Protein AF-A0A3S1N142-F1 (afdb_monomer_lite)

Structure (mmCIF, N/CA/C/O backbone):
data_AF-A0A3S1N142-F1
#
_entry.id   AF-A0A3S1N142-F1
#
loop_
_atom_site.group_PDB
_atom_site.id
_atom_site.type_symbol
_atom_site.label_atom_id
_atom_site.label_alt_id
_atom_site.label_comp_id
_atom_site.label_asym_id
_atom_site.label_entity_id
_atom_site.label_seq_id
_atom_site.pdbx_PDB_ins_code
_atom_site.Cartn_x
_atom_site.Cartn_y
_atom_site.Cartn_z
_atom_site.occupancy
_atom_site.B_iso_or_equiv
_atom_site.auth_seq_id
_atom_site.auth_comp_id
_atom_site.auth_asym_id
_atom_site.auth_atom_id
_atom_site.pdbx_PDB_model_num
ATOM 1 N N . MET A 1 1 ? 20.595 11.329 -30.965 1.00 56.28 1 MET A N 1
ATOM 2 C CA . MET A 1 1 ? 20.115 10.675 -29.728 1.00 56.28 1 MET A CA 1
ATOM 3 C C . MET A 1 1 ? 20.093 9.178 -29.972 1.00 56.28 1 MET A C 1
ATOM 5 O O . MET A 1 1 ? 19.463 8.745 -30.927 1.00 56.28 1 MET A O 1
ATOM 9 N N . ASN A 1 2 ? 20.889 8.426 -29.212 1.00 73.38 2 ASN A N 1
ATOM 10 C CA . ASN A 1 2 ? 21.119 6.994 -29.420 1.00 73.38 2 ASN A CA 1
ATOM 11 C C . ASN A 1 2 ? 19.898 6.188 -28.932 1.00 73.38 2 ASN A C 1
ATOM 13 O O . ASN A 1 2 ? 19.356 6.489 -27.871 1.00 73.38 2 ASN A O 1
ATOM 17 N N . VAL A 1 3 ? 19.485 5.160 -29.678 1.00 72.06 3 VAL A N 1
ATOM 18 C CA . VAL A 1 3 ? 18.376 4.246 -29.343 1.00 72.06 3 VAL A CA 1
ATOM 19 C C . VAL A 1 3 ? 18.487 3.711 -27.908 1.00 72.06 3 VAL A C 1
ATOM 21 O O . VAL A 1 3 ? 17.485 3.644 -27.201 1.00 72.06 3 VAL A O 1
ATOM 24 N N . ALA A 1 4 ? 19.705 3.435 -27.431 1.00 68.25 4 ALA A N 1
ATOM 25 C CA . ALA A 1 4 ? 19.946 2.999 -26.055 1.00 68.25 4 ALA A CA 1
ATOM 26 C C . ALA A 1 4 ? 19.531 4.046 -24.999 1.00 68.25 4 ALA A C 1
ATOM 28 O O . ALA A 1 4 ? 18.962 3.688 -23.970 1.00 68.25 4 ALA A O 1
ATOM 29 N N . GLN A 1 5 ? 19.749 5.341 -25.262 1.00 67.69 5 GLN A N 1
ATOM 30 C CA . GLN A 1 5 ? 19.341 6.418 -24.349 1.00 67.69 5 GLN A CA 1
ATOM 31 C C . GLN A 1 5 ? 17.813 6.554 -24.284 1.00 67.69 5 GLN A C 1
ATOM 33 O O . GLN A 1 5 ? 17.269 6.783 -23.208 1.00 67.69 5 GLN A O 1
ATOM 38 N N . ASN A 1 6 ? 17.114 6.350 -25.406 1.00 70.06 6 ASN A N 1
ATOM 39 C CA . ASN A 1 6 ? 15.64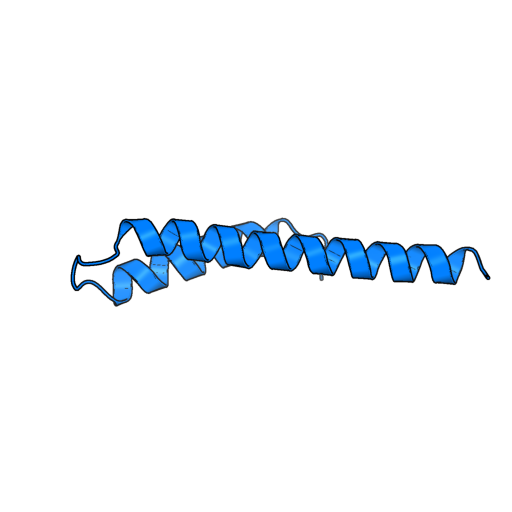8 6.379 -25.438 1.00 70.06 6 ASN A CA 1
ATOM 40 C C . ASN A 1 6 ? 15.018 5.197 -24.685 1.00 70.06 6 ASN A C 1
ATOM 42 O O . ASN A 1 6 ? 13.988 5.377 -24.041 1.00 70.06 6 ASN A O 1
ATOM 46 N N . ILE A 1 7 ? 15.631 4.009 -24.727 1.00 71.94 7 ILE A N 1
ATOM 47 C CA . ILE A 1 7 ? 15.142 2.835 -23.984 1.00 71.94 7 ILE A CA 1
ATOM 48 C C . ILE A 1 7 ? 15.299 3.043 -22.474 1.00 71.94 7 ILE A C 1
ATOM 50 O O . ILE A 1 7 ? 14.353 2.801 -21.731 1.00 71.94 7 ILE A O 1
ATOM 54 N N . VAL A 1 8 ? 16.453 3.543 -22.019 1.00 74.31 8 VAL A N 1
ATOM 55 C CA . VAL A 1 8 ? 16.696 3.814 -20.590 1.00 74.31 8 VAL A CA 1
ATOM 56 C C . VAL A 1 8 ? 15.768 4.915 -20.069 1.00 74.31 8 VAL A C 1
ATOM 58 O O . VAL A 1 8 ? 15.139 4.735 -19.031 1.00 74.31 8 VAL A O 1
ATOM 61 N N . ALA A 1 9 ? 15.605 6.016 -20.811 1.00 73.75 9 ALA A N 1
ATOM 62 C CA . ALA A 1 9 ? 14.676 7.085 -20.437 1.00 73.75 9 ALA A CA 1
ATOM 63 C C . ALA A 1 9 ? 13.201 6.629 -20.451 1.00 73.75 9 ALA A C 1
ATOM 65 O O . ALA A 1 9 ? 12.390 7.095 -19.650 1.00 73.75 9 ALA A O 1
ATOM 66 N N . GLY A 1 10 ? 12.839 5.709 -21.351 1.00 75.06 10 GLY A N 1
ATOM 67 C CA . GLY A 1 10 ? 11.521 5.075 -21.372 1.00 75.06 10 GLY A CA 1
ATOM 68 C C . GLY A 1 10 ? 11.288 4.174 -20.158 1.00 75.06 10 GLY A C 1
ATOM 69 O O . GLY A 1 10 ? 10.226 4.249 -19.545 1.00 75.06 10 GLY A O 1
ATOM 70 N N . LEU A 1 11 ? 12.290 3.376 -19.777 1.00 80.12 11 LEU A N 1
ATOM 71 C CA . LEU A 1 11 ? 12.240 2.509 -18.597 1.00 80.12 11 LEU A CA 1
ATOM 72 C C . LEU A 1 11 ? 12.100 3.322 -17.299 1.00 80.12 11 LEU A C 1
ATOM 74 O O . LEU A 1 11 ? 11.273 2.981 -16.461 1.00 80.12 11 LEU A O 1
ATOM 78 N N . ASP A 1 12 ? 12.849 4.419 -17.165 1.00 83.94 12 ASP A N 1
ATOM 79 C CA . ASP A 1 12 ? 12.789 5.330 -16.012 1.00 83.94 12 ASP A CA 1
ATOM 80 C C . ASP A 1 12 ? 11.398 5.968 -15.851 1.00 83.94 12 ASP A C 1
ATOM 82 O O . ASP A 1 12 ? 10.804 5.961 -14.768 1.00 83.94 12 ASP A O 1
ATOM 86 N N . ARG A 1 13 ? 10.806 6.424 -16.962 1.00 84.25 13 ARG A N 1
ATOM 87 C CA . ARG A 1 13 ? 9.437 6.956 -16.976 1.00 84.25 13 ARG A CA 1
ATOM 88 C C . ARG A 1 13 ? 8.400 5.903 -16.592 1.00 84.25 13 ARG A C 1
ATOM 90 O O . ARG A 1 13 ? 7.461 6.221 -15.864 1.00 84.25 13 ARG A O 1
ATOM 97 N N . ILE A 1 14 ? 8.543 4.677 -17.098 1.00 87.50 14 ILE A N 1
ATOM 98 C CA . ILE A 1 14 ? 7.649 3.563 -16.760 1.00 87.50 14 ILE A CA 1
ATOM 99 C C . ILE A 1 14 ? 7.759 3.262 -15.266 1.00 87.50 14 ILE A C 1
ATOM 101 O O . ILE A 1 14 ? 6.743 3.271 -14.581 1.00 87.50 14 ILE A O 1
ATOM 105 N N . LEU A 1 15 ? 8.975 3.096 -14.742 1.00 89.62 15 LEU A N 1
ATOM 106 C CA . LEU A 1 15 ? 9.200 2.830 -13.322 1.00 89.62 15 LEU A CA 1
ATOM 107 C C . LEU A 1 15 ? 8.625 3.939 -12.433 1.00 89.62 15 LEU A C 1
ATOM 109 O O . LEU A 1 15 ? 7.965 3.648 -11.440 1.00 89.62 15 LEU A O 1
ATOM 113 N N . THR A 1 16 ? 8.801 5.203 -12.825 1.00 91.44 16 THR A N 1
ATOM 114 C CA . THR A 1 16 ? 8.210 6.353 -12.124 1.00 91.44 16 THR A CA 1
ATOM 115 C C . THR A 1 16 ? 6.687 6.233 -12.034 1.00 91.44 16 THR A C 1
ATOM 117 O O . THR A 1 16 ? 6.115 6.410 -10.961 1.00 91.44 16 THR A O 1
ATOM 120 N N . MET A 1 17 ? 6.017 5.894 -13.139 1.00 93.94 17 MET A N 1
ATOM 121 C CA . MET A 1 17 ? 4.560 5.721 -13.149 1.00 93.94 17 MET A CA 1
ATOM 122 C C . MET A 1 17 ? 4.106 4.503 -12.341 1.00 93.94 17 MET A C 1
ATOM 124 O O . MET A 1 17 ? 3.074 4.557 -11.674 1.00 93.94 17 MET A O 1
ATOM 128 N N . GLU A 1 18 ? 4.874 3.417 -12.356 1.00 94.25 18 GLU A N 1
ATOM 129 C CA . GLU A 1 18 ? 4.569 2.248 -11.534 1.00 94.25 18 GLU A CA 1
ATOM 130 C C . GLU A 1 18 ? 4.700 2.552 -10.031 1.00 94.25 18 GLU A C 1
ATOM 132 O O . GLU A 1 18 ? 3.862 2.117 -9.243 1.00 94.25 18 GLU A O 1
ATOM 137 N N . LEU A 1 19 ? 5.670 3.374 -9.616 1.00 93.88 19 LEU A N 1
ATOM 138 C CA . LEU A 1 19 ? 5.780 3.828 -8.224 1.00 93.88 19 LEU A CA 1
ATOM 139 C C . LEU A 1 19 ? 4.588 4.693 -7.790 1.00 93.88 19 LEU A C 1
ATOM 141 O O . LEU A 1 19 ? 4.121 4.565 -6.658 1.00 93.88 19 LEU A O 1
ATOM 145 N N . VAL A 1 20 ? 4.057 5.534 -8.683 1.00 96.56 20 VAL A N 1
ATOM 146 C CA . VAL A 1 20 ? 2.811 6.276 -8.417 1.00 96.56 20 VAL A CA 1
ATOM 147 C C . VAL A 1 20 ? 1.657 5.305 -8.160 1.00 96.56 20 VAL A C 1
ATOM 149 O O . VAL A 1 20 ? 0.921 5.468 -7.190 1.00 96.56 20 VAL A O 1
ATOM 152 N N . ARG A 1 21 ? 1.534 4.229 -8.946 1.00 96.19 21 ARG A N 1
ATOM 153 C CA . ARG A 1 21 ? 0.497 3.214 -8.700 1.00 96.19 21 ARG A CA 1
ATOM 154 C C . ARG A 1 21 ? 0.671 2.516 -7.354 1.00 96.19 21 ARG A C 1
ATOM 156 O O . ARG A 1 21 ? -0.318 2.293 -6.663 1.00 96.19 21 ARG A O 1
ATOM 163 N N . VAL A 1 22 ? 1.901 2.197 -6.947 1.00 97.81 22 VAL A N 1
ATOM 164 C CA . VAL A 1 22 ? 2.171 1.592 -5.628 1.00 97.81 22 VAL A CA 1
ATOM 165 C C . VAL A 1 22 ? 1.606 2.471 -4.505 1.00 97.81 22 VAL A C 1
ATOM 167 O O . VAL A 1 22 ? 0.911 1.968 -3.618 1.00 97.81 22 VAL A O 1
ATOM 170 N N . THR A 1 23 ? 1.849 3.784 -4.554 1.00 97.50 23 THR A N 1
ATOM 171 C CA . THR A 1 23 ? 1.389 4.712 -3.508 1.00 97.50 23 THR A CA 1
ATOM 172 C C . THR A 1 23 ? -0.121 4.942 -3.546 1.00 97.50 23 THR A C 1
ATOM 174 O O . THR A 1 23 ? -0.755 4.970 -2.490 1.00 97.50 23 THR A O 1
ATOM 177 N N . GLU A 1 24 ? -0.734 5.011 -4.730 1.00 98.44 24 GLU A N 1
ATOM 178 C CA . GLU A 1 24 ? -2.194 5.079 -4.882 1.00 98.44 24 GLU A CA 1
ATOM 179 C C . GLU A 1 24 ? -2.885 3.868 -4.246 1.00 98.44 24 GLU A C 1
ATOM 181 O O . GLU A 1 24 ? -3.860 4.005 -3.500 1.00 98.44 24 GLU A O 1
ATOM 186 N N . ARG A 1 25 ? -2.365 2.664 -4.502 1.00 98.31 25 ARG A N 1
ATOM 187 C CA . ARG A 1 25 ? -2.930 1.417 -3.971 1.00 98.31 25 ARG A CA 1
ATOM 188 C C . ARG A 1 25 ? -2.795 1.339 -2.454 1.00 98.31 25 ARG A C 1
ATOM 190 O O . ARG A 1 25 ? -3.758 0.953 -1.789 1.00 98.31 25 ARG A O 1
ATOM 197 N N . ALA A 1 26 ? -1.660 1.775 -1.912 1.00 98.44 26 ALA A N 1
ATOM 198 C CA . ALA A 1 26 ? -1.443 1.901 -0.473 1.00 98.44 26 ALA A CA 1
ATOM 199 C C . ALA A 1 26 ? -2.445 2.866 0.176 1.00 98.44 26 ALA A C 1
ATOM 201 O O . ALA A 1 26 ? -3.120 2.515 1.147 1.00 98.44 26 ALA A O 1
ATOM 202 N N . ALA A 1 27 ? -2.596 4.061 -0.403 1.00 98.44 27 ALA A N 1
ATOM 203 C CA . ALA A 1 27 ? -3.494 5.093 0.101 1.00 98.44 27 ALA A CA 1
ATOM 204 C C . ALA A 1 27 ? -4.960 4.634 0.076 1.00 98.44 27 ALA A C 1
ATOM 206 O O . ALA A 1 27 ? -5.678 4.810 1.060 1.00 98.44 27 ALA A O 1
ATOM 207 N N . VAL A 1 28 ? -5.406 3.993 -1.011 1.00 98.44 28 VAL A N 1
ATOM 208 C CA . VAL A 1 28 ? -6.770 3.451 -1.123 1.00 98.44 28 VAL A CA 1
ATOM 209 C C . VAL A 1 28 ? -7.019 2.334 -0.106 1.00 98.44 28 VAL A C 1
ATOM 211 O O . VAL A 1 28 ? -8.113 2.266 0.461 1.00 98.44 28 VAL A O 1
ATOM 214 N N . ALA A 1 29 ? -6.034 1.469 0.151 1.00 98.25 29 ALA A N 1
ATOM 215 C CA . ALA A 1 29 ? -6.150 0.418 1.159 1.00 98.25 29 ALA A CA 1
ATOM 216 C C . ALA A 1 29 ? -6.294 1.009 2.572 1.00 98.25 29 ALA A C 1
ATOM 218 O O . ALA A 1 29 ? -7.267 0.698 3.264 1.00 98.25 29 ALA A O 1
ATOM 219 N N . ALA A 1 30 ? -5.400 1.925 2.956 1.00 98.19 30 ALA A N 1
ATOM 220 C CA . ALA A 1 30 ? -5.429 2.603 4.252 1.00 98.19 30 ALA A CA 1
ATOM 221 C C . ALA A 1 30 ? -6.711 3.429 4.457 1.00 98.19 30 ALA A C 1
ATOM 223 O O . ALA A 1 30 ? -7.312 3.419 5.533 1.00 98.19 30 ALA A O 1
ATOM 224 N N . ALA A 1 31 ? -7.188 4.111 3.407 1.00 98.00 31 ALA A N 1
ATOM 225 C CA . ALA A 1 31 ? -8.360 4.984 3.472 1.00 98.00 31 ALA A CA 1
ATOM 226 C C . ALA A 1 31 ? -9.638 4.257 3.925 1.00 98.00 31 ALA A C 1
ATOM 228 O O . ALA A 1 31 ? -10.506 4.880 4.538 1.00 98.00 31 ALA A O 1
ATOM 229 N N . ARG A 1 32 ? -9.749 2.941 3.692 1.00 96.75 32 ARG A N 1
ATOM 230 C CA . ARG A 1 32 ? -10.898 2.122 4.133 1.00 96.75 32 ARG A CA 1
ATOM 231 C C . ARG A 1 32 ? -11.016 2.009 5.656 1.00 96.75 32 ARG A C 1
ATOM 233 O O . ARG A 1 32 ? -12.102 1.709 6.163 1.00 96.75 32 ARG A O 1
ATOM 240 N N . LEU A 1 33 ? -9.922 2.248 6.377 1.00 97.50 33 LEU A N 1
ATOM 241 C CA . LEU A 1 33 ? -9.839 2.187 7.839 1.00 97.50 33 LEU A CA 1
ATOM 242 C C . LEU A 1 33 ? -9.793 3.581 8.488 1.00 97.50 33 LEU A C 1
ATOM 244 O O . LEU A 1 33 ? -9.717 3.691 9.712 1.00 97.50 33 LEU A O 1
ATOM 248 N N . ARG A 1 34 ? -9.891 4.659 7.697 1.00 96.62 34 ARG A N 1
ATOM 249 C CA . ARG A 1 34 ? -9.862 6.032 8.213 1.00 96.62 34 ARG A CA 1
ATOM 250 C C . ARG A 1 34 ? -10.991 6.268 9.221 1.00 96.62 34 ARG A C 1
ATOM 252 O O . ARG A 1 34 ? -12.145 5.942 8.957 1.00 96.62 34 ARG A O 1
ATOM 259 N N . GLY A 1 35 ? -10.649 6.872 10.360 1.00 96.62 35 GLY A N 1
ATOM 260 C CA . GLY A 1 35 ? -11.603 7.213 11.422 1.00 96.62 35 GLY A CA 1
ATOM 261 C C . GLY A 1 35 ? -11.981 6.057 12.352 1.00 96.62 35 GLY A C 1
ATOM 262 O O . GLY A 1 35 ? -12.814 6.250 13.227 1.00 96.62 35 GLY A O 1
ATOM 263 N N . ARG A 1 36 ? -11.374 4.871 12.201 1.00 95.94 36 ARG A N 1
ATOM 264 C CA . ARG A 1 36 ? -11.652 3.712 13.069 1.00 95.94 36 ARG A CA 1
ATOM 265 C C . ARG A 1 36 ? -10.804 3.655 14.343 1.00 95.94 36 ARG A C 1
ATOM 267 O O . ARG A 1 36 ? -11.048 2.796 15.178 1.00 95.94 36 ARG A O 1
ATOM 274 N N . GLY A 1 37 ? -9.802 4.527 14.479 1.00 96.50 37 GLY A N 1
ATOM 275 C CA . GLY A 1 37 ? -8.876 4.524 15.620 1.00 96.50 37 GLY A CA 1
ATOM 276 C C . GLY A 1 37 ? -7.904 3.336 15.655 1.00 96.50 37 GLY A C 1
ATOM 277 O O . GLY A 1 37 ? -7.174 3.189 16.628 1.00 96.50 37 GLY A O 1
ATOM 278 N N . ASP A 1 38 ? -7.878 2.505 14.609 1.00 96.62 38 ASP A N 1
ATOM 279 C CA . ASP A 1 38 ? -7.003 1.336 14.497 1.00 96.62 38 ASP A CA 1
ATOM 280 C C . ASP A 1 38 ? -5.842 1.624 13.533 1.00 96.62 38 ASP A C 1
ATOM 282 O O . ASP A 1 38 ? -5.892 1.322 12.338 1.00 96.62 38 ASP A O 1
ATOM 286 N N . GLU A 1 39 ? -4.809 2.283 14.063 1.00 96.94 39 GLU A N 1
ATOM 287 C CA . GLU A 1 39 ? -3.605 2.669 13.318 1.00 96.94 39 GLU A CA 1
ATOM 288 C C . GLU A 1 39 ? -2.863 1.452 12.759 1.00 96.94 39 GLU A C 1
ATOM 290 O O . GLU A 1 39 ? -2.484 1.443 11.590 1.00 96.94 39 GLU A O 1
ATOM 295 N N . LYS A 1 40 ? -2.704 0.397 13.569 1.00 97.88 40 LYS A N 1
ATOM 296 C CA . LYS A 1 40 ? -1.941 -0.794 13.180 1.00 97.88 40 LYS A CA 1
ATOM 297 C C . LYS A 1 40 ? -2.604 -1.533 12.028 1.00 97.88 40 LYS A C 1
ATOM 299 O O . LYS A 1 40 ? -1.912 -1.954 11.107 1.00 97.88 40 LYS A O 1
ATOM 304 N N . ALA A 1 41 ? -3.931 -1.678 12.048 1.00 97.94 41 ALA A N 1
ATOM 305 C CA . ALA A 1 41 ? -4.634 -2.286 10.925 1.00 97.94 41 ALA A CA 1
ATOM 306 C C . ALA A 1 41 ? -4.530 -1.427 9.656 1.00 97.94 41 ALA A C 1
ATOM 308 O O . ALA A 1 41 ? -4.347 -1.973 8.569 1.00 97.94 41 ALA A O 1
ATOM 309 N N . ALA A 1 42 ? -4.630 -0.097 9.781 1.00 98.25 42 ALA A N 1
ATOM 310 C CA . ALA A 1 42 ? -4.485 0.821 8.651 1.00 98.25 42 ALA A CA 1
ATOM 311 C C . ALA A 1 42 ? -3.086 0.752 8.018 1.00 98.25 42 ALA A C 1
ATOM 313 O O . ALA A 1 42 ? -2.979 0.694 6.792 1.00 98.25 42 ALA A O 1
ATOM 314 N N . ASP A 1 43 ? -2.040 0.704 8.843 1.00 98.31 43 ASP A N 1
ATOM 315 C CA . ASP A 1 43 ? -0.658 0.559 8.389 1.00 98.31 43 ASP A CA 1
ATOM 316 C C . ASP A 1 43 ? -0.423 -0.809 7.736 1.00 98.31 43 ASP A C 1
ATOM 318 O O . ASP A 1 43 ? 0.089 -0.895 6.619 1.00 98.31 43 ASP A O 1
ATOM 322 N N . GLN A 1 44 ? -0.916 -1.884 8.359 1.00 98.44 44 GLN A N 1
ATOM 323 C CA . GLN A 1 44 ? -0.757 -3.240 7.840 1.00 98.44 44 GLN A CA 1
ATOM 324 C C . GLN A 1 44 ? -1.355 -3.392 6.435 1.00 98.44 44 GLN A C 1
ATOM 326 O O . GLN A 1 44 ? -0.679 -3.882 5.530 1.00 98.44 44 GLN A O 1
ATOM 331 N N . VAL A 1 45 ? -2.588 -2.918 6.205 1.00 98.19 45 VAL A N 1
ATOM 332 C CA . VAL A 1 45 ? -3.192 -3.022 4.865 1.00 98.19 45 VAL A CA 1
ATOM 333 C C . VAL A 1 45 ? -2.487 -2.147 3.828 1.00 98.19 45 VAL A C 1
ATOM 335 O O . VAL A 1 45 ? -2.482 -2.497 2.646 1.00 98.19 45 VAL A O 1
ATOM 338 N N . ALA A 1 46 ? -1.894 -1.023 4.241 1.00 98.50 46 ALA A N 1
ATOM 339 C CA . ALA A 1 46 ? -1.117 -0.163 3.356 1.00 98.50 46 ALA A CA 1
ATOM 340 C C . ALA A 1 46 ? 0.179 -0.861 2.932 1.00 98.50 46 ALA A C 1
ATOM 342 O O . ALA A 1 46 ? 0.476 -0.937 1.7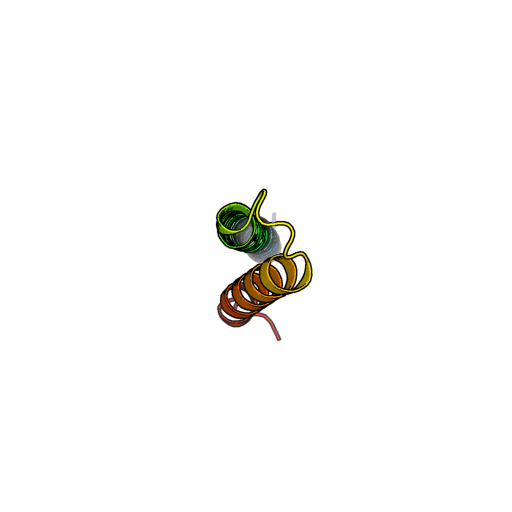40 1.00 98.50 46 ALA A O 1
ATOM 343 N N . VAL A 1 47 ? 0.917 -1.423 3.894 1.00 98.31 47 VAL A N 1
ATOM 344 C CA . VAL A 1 47 ? 2.158 -2.173 3.662 1.00 98.31 47 VAL A CA 1
ATOM 345 C C . VAL A 1 47 ? 1.907 -3.402 2.797 1.00 98.31 47 VAL A C 1
ATOM 347 O O . VAL A 1 47 ? 2.663 -3.649 1.855 1.00 98.31 47 VAL A O 1
ATOM 350 N N . ASP A 1 48 ? 0.833 -4.143 3.058 1.00 98.38 48 ASP A N 1
ATOM 351 C CA . ASP A 1 48 ? 0.482 -5.316 2.260 1.00 98.38 48 ASP A CA 1
ATOM 352 C C . ASP A 1 48 ? 0.140 -4.931 0.818 1.00 98.38 48 ASP A C 1
ATOM 354 O O . ASP A 1 48 ? 0.610 -5.582 -0.118 1.00 98.38 48 ASP A O 1
ATOM 358 N N . ALA A 1 49 ? -0.609 -3.842 0.616 1.00 98.31 49 ALA A N 1
ATOM 359 C CA . ALA A 1 49 ? -0.896 -3.322 -0.717 1.00 98.31 49 ALA A CA 1
ATOM 360 C C . ALA A 1 49 ? 0.384 -2.869 -1.439 1.00 98.31 49 ALA A C 1
ATOM 362 O O . ALA A 1 49 ? 0.601 -3.258 -2.586 1.00 98.31 49 ALA A O 1
ATOM 363 N N . MET A 1 50 ? 1.267 -2.121 -0.766 1.00 98.06 50 MET A N 1
ATOM 364 C CA . MET A 1 50 ? 2.554 -1.712 -1.340 1.00 98.06 50 MET A CA 1
ATOM 365 C C . MET A 1 50 ? 3.397 -2.918 -1.740 1.00 98.06 50 MET A C 1
ATOM 367 O O . MET A 1 50 ? 3.908 -2.968 -2.856 1.00 98.06 50 MET A O 1
ATOM 371 N N . ARG A 1 51 ? 3.512 -3.918 -0.861 1.00 97.56 51 ARG A N 1
ATOM 372 C CA . ARG A 1 51 ? 4.283 -5.138 -1.122 1.00 97.56 51 ARG A CA 1
ATOM 373 C C . ARG A 1 51 ? 3.725 -5.909 -2.315 1.00 97.56 51 ARG A C 1
ATOM 375 O O . ARG A 1 51 ? 4.497 -6.387 -3.140 1.00 97.56 51 ARG A O 1
ATOM 382 N N . GLN A 1 52 ? 2.403 -6.019 -2.430 1.00 97.00 52 GLN A N 1
ATOM 383 C CA . GLN A 1 52 ? 1.767 -6.680 -3.570 1.00 97.00 52 GLN A CA 1
ATOM 384 C C . GLN A 1 52 ? 2.050 -5.965 -4.893 1.00 97.00 52 GLN A C 1
ATOM 386 O O . GLN A 1 52 ? 2.326 -6.643 -5.878 1.00 97.00 52 GLN A O 1
ATOM 391 N N . GLU A 1 53 ? 1.984 -4.632 -4.930 1.00 96.38 53 GLU A N 1
ATOM 392 C CA . GLU A 1 53 ? 2.274 -3.873 -6.152 1.00 96.38 53 GLU A CA 1
ATOM 393 C C . GLU A 1 53 ? 3.768 -3.899 -6.499 1.00 96.38 53 GLU A C 1
ATOM 395 O O . GLU A 1 53 ? 4.120 -4.156 -7.646 1.00 96.38 53 GLU A O 1
ATOM 400 N N . LEU A 1 54 ? 4.658 -3.732 -5.515 1.00 95.19 54 LEU A N 1
ATOM 401 C CA . LEU A 1 54 ? 6.109 -3.792 -5.728 1.00 95.19 54 LEU A CA 1
ATOM 402 C C . LEU A 1 54 ? 6.558 -5.156 -6.260 1.00 95.19 54 LEU A C 1
ATOM 404 O O . LEU A 1 54 ? 7.368 -5.213 -7.180 1.00 95.19 54 LEU A O 1
ATOM 408 N N . ASN A 1 5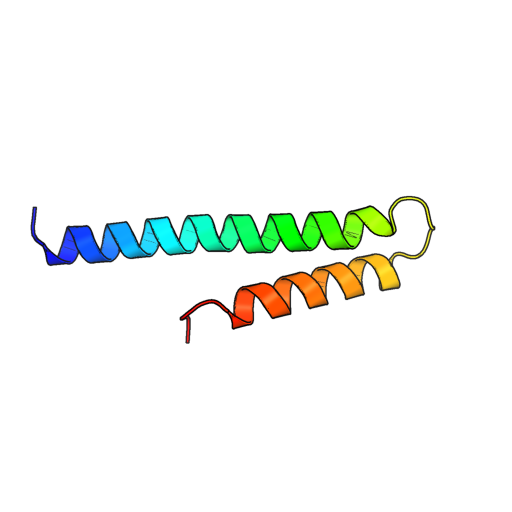5 ? 5.981 -6.249 -5.756 1.00 94.88 55 ASN A N 1
ATOM 409 C CA . ASN A 1 55 ? 6.281 -7.601 -6.234 1.00 94.88 55 ASN A CA 1
ATOM 410 C C . ASN A 1 55 ? 5.819 -7.864 -7.680 1.00 94.88 55 ASN A C 1
ATOM 412 O O . ASN A 1 55 ? 6.215 -8.870 -8.266 1.00 94.88 55 ASN A O 1
ATOM 416 N N . ARG A 1 56 ? 4.965 -7.008 -8.259 1.00 91.75 56 ARG A N 1
ATOM 417 C CA . ARG A 1 56 ? 4.576 -7.089 -9.678 1.00 91.75 56 ARG A CA 1
ATOM 418 C C . ARG A 1 56 ? 5.549 -6.356 -10.593 1.00 91.75 56 ARG A C 1
ATOM 420 O O . ARG A 1 56 ? 5.496 -6.558 -11.805 1.00 91.75 56 ARG A O 1
ATOM 427 N N . LEU A 1 57 ? 6.408 -5.502 -10.043 1.00 90.00 57 LEU A N 1
ATOM 428 C CA . LEU A 1 57 ? 7.384 -4.764 -10.829 1.00 90.00 57 LEU A CA 1
ATOM 429 C C . LEU A 1 57 ? 8.527 -5.697 -11.222 1.0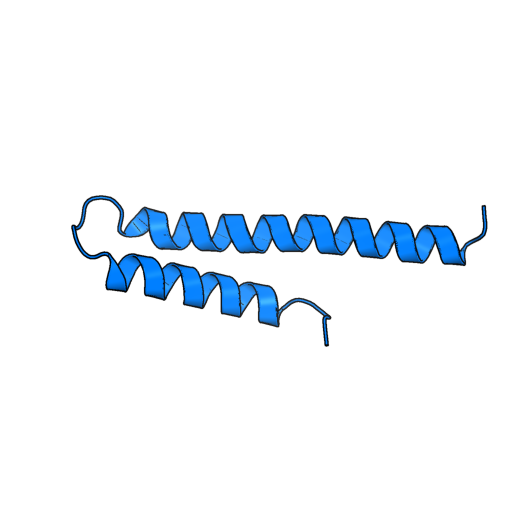0 90.00 57 LEU A C 1
ATOM 431 O O . LEU A 1 57 ? 9.017 -6.483 -10.416 1.00 90.00 57 LEU A O 1
ATOM 435 N N . ALA A 1 58 ? 8.981 -5.590 -12.469 1.00 84.94 58 ALA A N 1
ATOM 436 C CA . ALA A 1 58 ? 10.137 -6.328 -12.970 1.00 84.94 58 ALA A CA 1
ATOM 437 C C . ALA A 1 58 ? 1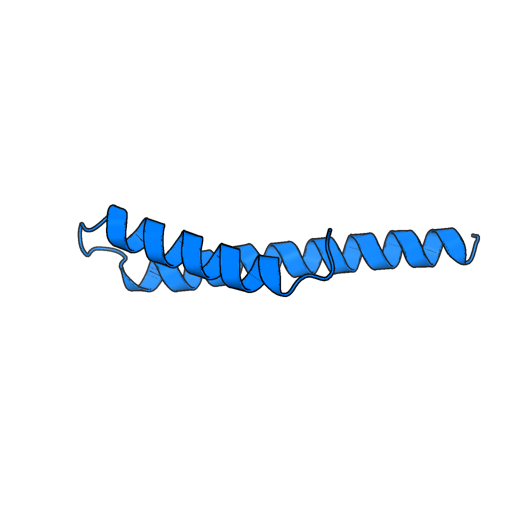1.453 -5.689 -12.482 1.00 84.94 58 ALA A C 1
ATOM 439 O O . ALA A 1 58 ? 12.288 -5.263 -13.280 1.00 84.94 58 ALA A O 1
ATOM 440 N N . ILE A 1 59 ? 11.606 -5.587 -11.163 1.00 81.25 59 ILE A N 1
ATOM 441 C CA . ILE A 1 59 ? 12.775 -5.043 -10.467 1.00 81.25 59 ILE A CA 1
ATOM 442 C C . ILE A 1 59 ? 13.454 -6.175 -9.681 1.00 81.25 59 ILE A C 1
ATOM 444 O O . ILE A 1 59 ? 12.779 -7.089 -9.210 1.00 81.25 59 ILE A O 1
ATOM 448 N N . LYS A 1 60 ? 14.788 -6.160 -9.610 1.00 69.19 60 LYS A N 1
ATOM 449 C CA . LYS A 1 60 ? 15.601 -7.151 -8.886 1.00 69.19 60 LYS A CA 1
ATOM 450 C C . LYS A 1 60 ? 16.259 -6.520 -7.675 1.00 69.19 60 LYS A C 1
ATOM 452 O O . LYS A 1 60 ? 16.682 -5.352 -7.811 1.00 69.19 60 LYS A O 1
#

pLDDT: mean 90.47, std 10.78, r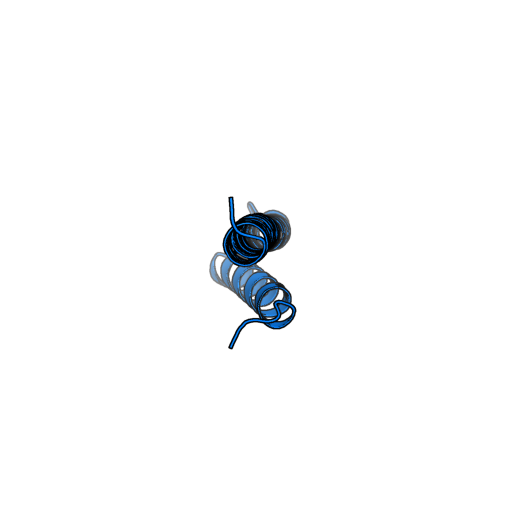ange [56.28, 98.5]

Secondary structure (DSSP, 8-state):
--HHHHHHHHHHHHHHHHHHHHHHHHHHHHHTTTTSS-HHHHHHHHHHHHHHHHTTS---

Sequence (60 aa):
MNVAQNIVAGLDRILTMELVRVTERAAVAAARLRGRGDEKAADQVAVDAMRQELNRLAIK

Foldseek 3Di:
DDPVVVVVVVVVVVVVVLVVVLQVQLCVQLVVCPPVPCPPNSNVSSVVSSVVSVVPDPDD

Radius of gyration: 15.8 Å; chains: 1; bounding box: 33×18×45 Å